Protein AF-A0A7Y2MN38-F1 (afdb_monomer)

Solvent-accessible surface area (backbone atoms only — not comparable to full-atom values): 6593 Å² total; per-residue (Å²): 109,72,62,69,60,52,54,48,42,49,55,52,37,47,49,42,44,75,73,49,44,51,90,84,59,86,65,77,39,58,72,47,51,48,55,52,46,54,49,51,53,54,49,34,63,73,69,67,54,52,52,65,58,41,50,40,51,51,49,35,59,49,26,58,65,54,18,50,48,51,52,80,75,49,75,78,59,90,44,71,66,60,46,53,50,53,30,40,54,44,9,48,50,53,44,52,51,53,38,57,76,67,66,51,59,65,76,59,49,51,54,25,54,53,60,68,73,111

Nearest PDB structures (foldseek):
  5cwb-assembly1_A  TM=3.342E-01  e=2.841E+00  synthetic construct
  3os8-assembly1_C  TM=3.400E-01  e=6.451E+00  Homo sapiens
  2qa6-assembly1_A  TM=3.325E-01  e=7.147E+00  Homo sapiens

Mean predicted aligned error: 3.14 Å

Secondary structure (DSSP, 8-state):
--HHHHHHHHHHHHHHHHHTS-TT-SS-SHHHHHHHHHHHHHHHHHTT--HHHHHHHHHHHHHTTGGGGGGGGGGG--SHHHHHHHHHHHHHHHHHHHHHHTT--HHHHHHHHHHHT-

Structure (mmCIF, N/CA/C/O backbone):
data_AF-A0A7Y2MN38-F1
#
_entry.id   AF-A0A7Y2MN38-F1
#
loop_
_atom_site.group_PDB
_atom_site.id
_atom_site.type_symbol
_atom_site.label_atom_id
_atom_site.label_alt_id
_atom_site.label_comp_id
_atom_site.label_asym_id
_atom_site.label_entity_id
_atom_site.label_seq_id
_atom_site.pdbx_PDB_ins_code
_atom_site.Cartn_x
_atom_site.Cartn_y
_atom_site.Cartn_z
_atom_site.occupancy
_atom_site.B_iso_or_equiv
_atom_site.auth_seq_id
_atom_site.auth_comp_id
_atom_site.auth_asym_id
_atom_site.auth_atom_id
_atom_site.pdbx_PDB_model_num
ATOM 1 N N . MET A 1 1 ? -14.277 -0.187 13.394 1.00 57.25 1 MET A N 1
ATOM 2 C CA . MET A 1 1 ? -13.666 -0.308 12.053 1.00 57.25 1 MET A CA 1
ATOM 3 C C . MET A 1 1 ? -14.675 0.092 10.972 1.00 57.25 1 MET A C 1
ATOM 5 O O . MET A 1 1 ? -15.764 -0.479 10.951 1.00 57.25 1 MET A O 1
ATOM 9 N N . ASP A 1 2 ? -14.377 1.069 10.108 1.00 64.81 2 ASP A N 1
ATOM 10 C CA . ASP A 1 2 ? -15.195 1.363 8.917 1.00 64.81 2 ASP A CA 1
ATOM 11 C C . ASP A 1 2 ? -14.731 0.479 7.752 1.00 64.81 2 ASP A C 1
ATOM 13 O O . ASP A 1 2 ? -13.866 0.853 6.961 1.00 64.81 2 ASP A O 1
ATOM 17 N N . SER A 1 3 ? -15.302 -0.725 7.638 1.00 74.44 3 SER A N 1
ATOM 18 C CA . SER A 1 3 ? -14.900 -1.686 6.597 1.00 74.44 3 SER A CA 1
ATOM 19 C C . SER A 1 3 ? -14.990 -1.104 5.181 1.00 74.44 3 SER A C 1
ATOM 21 O O . SER A 1 3 ? -14.229 -1.500 4.303 1.00 74.44 3 SER A O 1
ATOM 23 N N . LYS A 1 4 ? -15.841 -0.090 4.962 1.00 90.62 4 LYS A N 1
ATOM 24 C CA . LYS A 1 4 ? -16.079 0.487 3.638 1.00 90.62 4 LYS A CA 1
ATOM 25 C C . LYS A 1 4 ? -14.867 1.208 3.068 1.00 90.62 4 LYS A C 1
ATOM 27 O O . LYS A 1 4 ? -14.722 1.227 1.848 1.00 90.62 4 LYS A O 1
ATOM 32 N N . ILE A 1 5 ? -14.031 1.849 3.891 1.00 96.25 5 ILE A N 1
ATOM 33 C CA . ILE A 1 5 ? -12.843 2.537 3.360 1.00 96.25 5 ILE A CA 1
ATOM 34 C C . ILE A 1 5 ? -11.735 1.540 3.016 1.00 96.25 5 ILE A C 1
ATOM 36 O O . ILE A 1 5 ? -11.081 1.705 1.990 1.00 96.25 5 ILE A O 1
ATOM 40 N N . ILE A 1 6 ? -11.584 0.477 3.812 1.00 97.00 6 ILE A N 1
ATOM 41 C CA . ILE A 1 6 ? -10.609 -0.592 3.564 1.00 97.00 6 ILE A CA 1
ATOM 42 C C . ILE A 1 6 ? -10.991 -1.362 2.297 1.00 97.00 6 ILE A C 1
ATOM 44 O O . ILE A 1 6 ? -10.149 -1.534 1.424 1.00 97.00 6 ILE A O 1
ATOM 48 N N . GLU A 1 7 ? -12.266 -1.726 2.135 1.00 97.31 7 GLU A N 1
ATOM 49 C CA . GLU A 1 7 ? -12.779 -2.367 0.912 1.00 97.31 7 GLU A CA 1
ATOM 50 C C . GLU A 1 7 ? -12.539 -1.492 -0.333 1.00 97.31 7 GLU A C 1
ATOM 52 O O . GLU A 1 7 ? -12.166 -1.977 -1.400 1.00 97.31 7 GLU A O 1
ATOM 57 N N . LYS A 1 8 ? -12.710 -0.169 -0.215 1.00 98.12 8 LYS A N 1
ATOM 58 C CA . LYS A 1 8 ? -12.395 0.759 -1.311 1.00 98.12 8 LYS A CA 1
ATOM 59 C C . LYS A 1 8 ? -10.897 0.838 -1.601 1.00 98.12 8 LYS A C 1
ATOM 61 O O . LYS A 1 8 ? -10.530 0.934 -2.769 1.00 98.12 8 LYS A O 1
ATOM 66 N N . ALA A 1 9 ? -10.056 0.828 -0.568 1.00 98.31 9 ALA A N 1
ATOM 67 C CA . ALA A 1 9 ? -8.603 0.845 -0.713 1.00 98.31 9 ALA A CA 1
ATOM 68 C C . ALA A 1 9 ? -8.118 -0.435 -1.402 1.00 98.31 9 ALA A C 1
ATOM 70 O O . ALA A 1 9 ? -7.328 -0.359 -2.338 1.00 98.31 9 ALA A O 1
ATOM 71 N N . GLU A 1 10 ? -8.667 -1.586 -1.014 1.00 98.44 10 GLU A N 1
ATOM 72 C CA . GLU A 1 10 ? -8.442 -2.876 -1.666 1.00 98.44 10 GLU A CA 1
ATOM 73 C C . GLU A 1 10 ? -8.808 -2.824 -3.153 1.00 98.44 10 GLU A C 1
ATOM 75 O O . GLU A 1 10 ? -7.975 -3.139 -4.004 1.00 98.44 10 GLU A O 1
ATOM 80 N N . LEU A 1 11 ? -10.024 -2.385 -3.496 1.00 98.31 11 LEU A N 1
ATOM 81 C CA . LEU A 1 11 ? -10.464 -2.296 -4.894 1.00 98.31 11 LEU A CA 1
ATOM 82 C C . LEU A 1 11 ? -9.592 -1.339 -5.718 1.00 98.31 11 LEU A C 1
ATOM 84 O O . LEU A 1 11 ? -9.259 -1.634 -6.866 1.00 98.31 11 LEU A O 1
ATOM 88 N N . TYR A 1 12 ? -9.205 -0.204 -5.134 1.00 98.50 12 TYR A N 1
ATOM 89 C CA . TYR A 1 12 ? -8.318 0.765 -5.771 1.00 98.50 12 TYR A CA 1
ATOM 90 C C . TYR 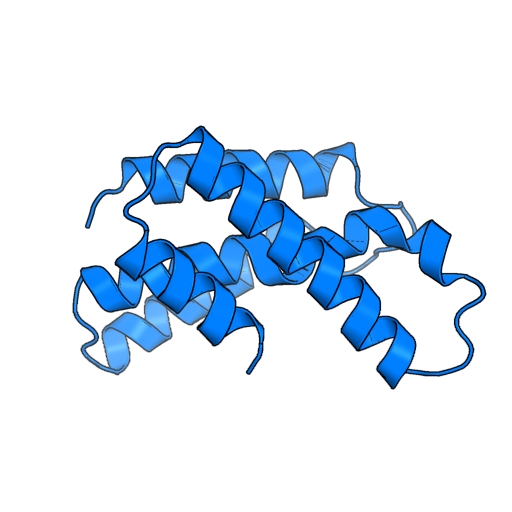A 1 12 ? -6.930 0.162 -6.034 1.00 98.50 12 TYR A C 1
ATOM 92 O O . TYR A 1 12 ? -6.456 0.147 -7.172 1.00 98.50 12 TYR A O 1
ATOM 100 N N . ALA A 1 13 ? -6.306 -0.395 -4.994 1.00 98.50 13 ALA A N 1
ATOM 101 C CA . ALA A 1 13 ? -4.968 -0.965 -5.051 1.00 98.50 13 ALA A CA 1
ATOM 102 C C . ALA A 1 13 ? -4.896 -2.158 -6.011 1.00 98.50 13 ALA A C 1
ATOM 104 O O . ALA A 1 13 ? -4.056 -2.188 -6.908 1.00 98.50 13 ALA A O 1
ATOM 105 N N . THR A 1 14 ? -5.807 -3.123 -5.875 1.00 98.31 14 THR A N 1
ATOM 106 C CA . THR A 1 14 ? -5.846 -4.308 -6.746 1.00 98.31 14 THR A CA 1
ATOM 107 C C . THR A 1 14 ? -6.154 -3.947 -8.198 1.00 98.31 14 THR A C 1
ATOM 109 O O . THR A 1 14 ? -5.599 -4.571 -9.105 1.00 98.31 14 THR A O 1
ATOM 112 N N . GLY A 1 15 ? -6.961 -2.907 -8.437 1.00 98.31 15 GLY A N 1
ATOM 113 C CA . GLY A 1 15 ? -7.197 -2.348 -9.765 1.00 98.31 15 GLY A CA 1
ATOM 114 C C . GLY A 1 15 ? -5.918 -1.819 -10.414 1.00 98.31 15 GLY A C 1
ATOM 115 O O . GLY A 1 15 ? -5.634 -2.165 -11.560 1.00 98.31 15 GLY A O 1
ATOM 116 N N . ILE A 1 16 ? -5.112 -1.052 -9.679 1.00 98.25 16 ILE A N 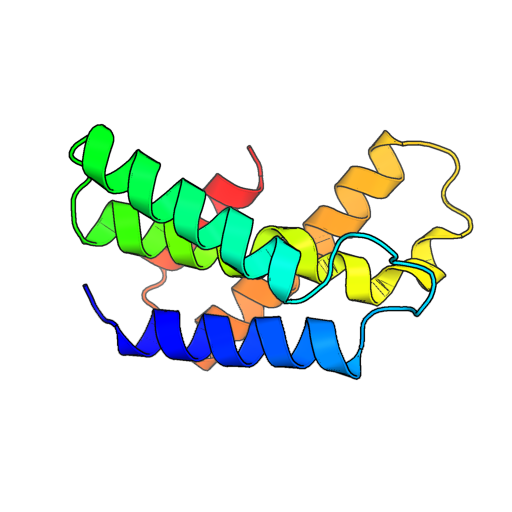1
ATOM 117 C CA . ILE A 1 16 ? -3.813 -0.559 -10.161 1.00 98.25 16 ILE A CA 1
ATOM 118 C C . ILE A 1 16 ? -2.846 -1.713 -10.413 1.00 98.25 16 ILE A C 1
ATOM 120 O O . ILE A 1 16 ? -2.258 -1.798 -11.488 1.00 98.25 16 ILE A O 1
ATOM 124 N N . ILE A 1 17 ? -2.702 -2.623 -9.449 1.00 97.44 17 ILE A N 1
ATOM 125 C CA . ILE A 1 17 ? -1.754 -3.738 -9.552 1.00 97.44 17 ILE A CA 1
ATOM 126 C C . ILE A 1 17 ? -2.101 -4.637 -10.746 1.00 97.44 17 ILE A C 1
ATOM 128 O O . ILE A 1 17 ? -1.210 -5.103 -11.447 1.00 97.44 17 ILE A O 1
ATOM 132 N N . SER A 1 18 ? -3.389 -4.864 -11.013 1.00 96.62 18 SER A N 1
ATOM 133 C CA . SER A 1 18 ? -3.821 -5.753 -12.099 1.00 96.62 18 SER A CA 1
ATOM 134 C C . SER A 1 18 ? -3.716 -5.128 -13.488 1.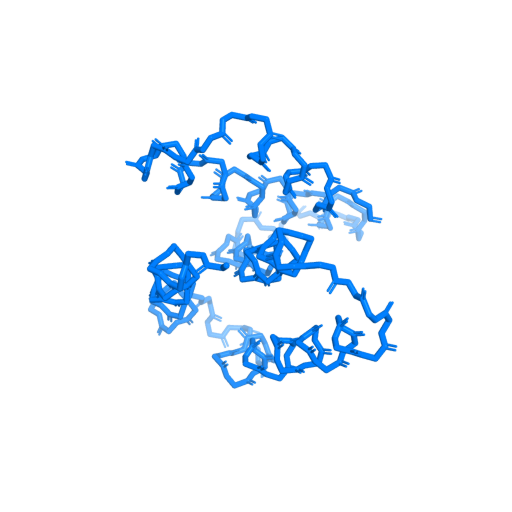00 96.62 18 SER A C 1
ATOM 136 O O . SER A 1 18 ? -3.580 -5.860 -14.463 1.00 96.62 18 SER A O 1
ATOM 138 N N . ASN A 1 19 ? -3.849 -3.801 -13.595 1.00 96.94 19 ASN A N 1
ATOM 139 C CA . ASN A 1 19 ? -4.047 -3.140 -14.889 1.00 96.94 19 ASN A CA 1
ATOM 140 C C . ASN A 1 19 ? -2.939 -2.154 -15.268 1.00 96.94 19 ASN A C 1
ATOM 142 O O . ASN A 1 19 ? -2.834 -1.790 -16.437 1.00 96.94 19 ASN A O 1
ATOM 146 N N . GLU A 1 20 ? -2.154 -1.680 -14.302 1.00 96.75 20 GLU A N 1
ATOM 147 C CA . GLU A 1 20 ? -1.238 -0.553 -14.502 1.00 96.75 20 GLU A CA 1
ATOM 148 C C . GLU A 1 20 ? 0.203 -0.847 -14.074 1.00 96.75 20 GLU A C 1
ATOM 150 O O . GLU A 1 20 ? 1.099 -0.057 -14.368 1.00 96.75 20 GLU A O 1
ATOM 155 N N . PHE A 1 21 ? 0.460 -1.966 -13.396 1.00 96.12 21 PHE A N 1
ATOM 156 C CA . PHE A 1 21 ? 1.825 -2.391 -13.103 1.00 96.12 21 PHE A CA 1
ATOM 157 C C . PHE A 1 21 ? 2.530 -2.873 -14.372 1.00 96.12 21 PHE A C 1
ATOM 159 O O . PHE A 1 21 ? 1.961 -3.574 -15.204 1.00 96.12 21 PHE A O 1
ATOM 166 N N . SER A 1 22 ? 3.804 -2.501 -14.502 1.00 93.94 22 SER A N 1
ATOM 167 C CA . SER A 1 22 ? 4.663 -2.967 -15.591 1.00 93.94 22 SER A CA 1
ATOM 168 C C . SER A 1 22 ? 4.850 -4.485 -15.523 1.00 93.94 22 SER A C 1
ATOM 170 O O . SER A 1 22 ? 5.152 -5.015 -14.454 1.00 93.94 22 SER A O 1
ATOM 172 N N . ASP A 1 23 ? 4.825 -5.170 -16.671 1.00 90.88 23 ASP A N 1
ATOM 173 C CA . ASP A 1 23 ? 5.105 -6.616 -16.794 1.00 90.88 23 ASP A CA 1
ATOM 174 C C . ASP A 1 23 ? 6.504 -7.020 -16.282 1.00 90.88 23 ASP A C 1
ATOM 176 O O . ASP A 1 23 ? 6.817 -8.199 -16.110 1.00 90.88 23 ASP A O 1
ATOM 180 N N . ARG A 1 24 ? 7.385 -6.041 -16.038 1.00 90.81 24 ARG A N 1
ATOM 181 C CA . ARG A 1 24 ? 8.703 -6.249 -15.421 1.00 90.81 24 ARG A CA 1
ATOM 182 C C . ARG A 1 24 ? 8.620 -6.521 -13.915 1.00 90.81 24 ARG A C 1
ATOM 184 O O . ARG A 1 24 ? 9.594 -7.005 -13.334 1.00 90.81 24 ARG A O 1
ATOM 191 N N . LEU A 1 25 ? 7.493 -6.214 -13.271 1.00 91.50 25 LEU A N 1
ATOM 192 C CA . LEU A 1 25 ? 7.242 -6.500 -11.861 1.00 91.50 25 LEU A CA 1
ATOM 193 C C . LEU A 1 25 ? 6.798 -7.955 -11.696 1.00 91.50 25 LEU A C 1
ATOM 195 O O . LEU A 1 25 ? 5.619 -8.274 -11.728 1.00 91.50 25 LEU A O 1
ATOM 199 N N . VAL A 1 26 ? 7.761 -8.845 -11.465 1.00 89.06 26 VAL A N 1
ATOM 200 C CA . VAL A 1 26 ? 7.492 -10.292 -11.338 1.00 89.06 26 VAL A CA 1
ATOM 201 C C . VAL A 1 26 ? 7.036 -10.737 -9.941 1.00 89.06 26 VAL A C 1
ATOM 203 O O . VAL A 1 26 ? 6.673 -11.895 -9.766 1.00 89.06 26 VAL A O 1
ATOM 206 N N . TYR A 1 27 ? 7.094 -9.849 -8.940 1.00 89.12 27 TYR A N 1
ATOM 207 C CA . TYR A 1 27 ? 6.813 -10.191 -7.535 1.00 89.12 27 TYR A CA 1
ATOM 208 C C . TYR A 1 27 ? 5.666 -9.407 -6.901 1.00 89.12 27 TYR A C 1
ATOM 210 O O . TYR A 1 27 ? 4.945 -9.967 -6.084 1.00 89.12 27 TYR A O 1
ATOM 218 N N . HIS A 1 28 ? 5.515 -8.123 -7.228 1.00 93.06 28 HIS A N 1
ATOM 219 C CA . HIS A 1 28 ? 4.544 -7.237 -6.582 1.00 93.06 28 HIS A CA 1
ATOM 220 C C . HIS A 1 28 ? 3.179 -7.343 -7.271 1.00 93.06 28 HIS A C 1
ATOM 222 O O . HIS A 1 28 ? 2.668 -6.364 -7.799 1.00 93.06 28 HIS A O 1
ATOM 228 N N . ASP A 1 29 ? 2.627 -8.553 -7.320 1.00 95.00 29 ASP A N 1
ATOM 229 C CA . ASP A 1 29 ? 1.300 -8.818 -7.869 1.00 95.00 29 ASP A CA 1
ATOM 230 C C . ASP A 1 29 ? 0.204 -8.722 -6.791 1.00 95.00 29 ASP A C 1
ATOM 232 O O . ASP A 1 29 ? 0.464 -8.492 -5.604 1.00 95.00 29 ASP A O 1
ATOM 236 N N . VAL A 1 30 ? -1.051 -8.916 -7.205 1.00 96.69 30 VAL A N 1
ATOM 237 C CA . VAL A 1 30 ? -2.208 -8.897 -6.297 1.00 96.69 30 VAL A CA 1
ATOM 238 C C . VAL A 1 30 ? -2.059 -9.937 -5.182 1.00 96.69 30 VAL A C 1
ATOM 240 O O . VAL A 1 30 ? -2.407 -9.671 -4.034 1.00 96.69 30 VAL A O 1
ATOM 243 N N . SER A 1 31 ? -1.491 -11.107 -5.485 1.00 96.81 31 SER A N 1
ATOM 244 C CA . SER A 1 31 ? -1.303 -12.171 -4.495 1.00 96.81 31 SER A CA 1
ATOM 245 C C . SER A 1 31 ? -0.275 -11.781 -3.433 1.00 96.81 31 SER A C 1
ATOM 247 O O . SER A 1 31 ? -0.453 -12.094 -2.258 1.00 96.81 31 SER A O 1
ATOM 249 N N . TYR A 1 32 ? 0.811 -11.110 -3.821 1.00 96.56 32 TYR A N 1
ATOM 250 C CA . TYR A 1 32 ? 1.783 -10.547 -2.890 1.00 96.56 32 TYR A CA 1
ATOM 251 C C . TYR A 1 32 ? 1.147 -9.486 -2.001 1.00 96.56 32 TYR A C 1
ATOM 253 O O . TYR A 1 32 ? 1.337 -9.529 -0.787 1.00 96.56 32 TYR A O 1
ATOM 261 N N . GLN A 1 33 ? 0.350 -8.593 -2.586 1.00 97.62 33 GLN A N 1
ATOM 262 C CA . GLN A 1 33 ? -0.344 -7.558 -1.833 1.00 97.62 33 GLN A CA 1
ATOM 263 C C . GLN A 1 33 ? -1.270 -8.156 -0.763 1.00 97.62 33 GLN A C 1
ATOM 265 O O . GLN A 1 33 ? -1.177 -7.761 0.396 1.00 97.62 33 GLN A O 1
ATOM 270 N N . TYR A 1 34 ? -2.085 -9.163 -1.095 1.00 98.19 34 TYR A N 1
ATOM 271 C CA . TYR A 1 34 ? -2.916 -9.844 -0.093 1.00 98.19 34 TYR A CA 1
ATOM 272 C C . TYR A 1 34 ? -2.087 -10.499 1.017 1.00 98.19 34 TYR A C 1
ATOM 274 O O . TYR A 1 34 ? -2.420 -10.336 2.184 1.00 98.19 34 TYR A O 1
ATOM 282 N N . ARG A 1 35 ? -0.956 -11.150 0.698 1.00 97.94 35 ARG A N 1
ATOM 283 C CA . ARG A 1 35 ? -0.069 -11.717 1.736 1.00 97.94 35 ARG A CA 1
ATOM 284 C C . ARG A 1 35 ? 0.449 -10.659 2.710 1.00 97.94 35 ARG A C 1
ATOM 286 O O . ARG A 1 35 ? 0.597 -10.955 3.893 1.00 97.94 35 ARG A O 1
ATOM 293 N N . VAL A 1 36 ? 0.758 -9.456 2.222 1.00 97.31 36 VAL A N 1
ATOM 294 C CA . VAL A 1 36 ? 1.173 -8.337 3.080 1.00 97.31 36 VAL A CA 1
ATOM 295 C C . VAL A 1 36 ? 0.021 -7.917 3.988 1.00 97.31 36 VAL A C 1
ATOM 297 O O . VAL A 1 36 ? 0.216 -7.803 5.193 1.00 97.31 36 VAL A O 1
ATOM 300 N N . ILE A 1 37 ? -1.177 -7.737 3.435 1.00 98.19 37 ILE A N 1
ATOM 301 C CA . ILE A 1 37 ? -2.363 -7.321 4.194 1.00 98.19 37 ILE A CA 1
ATOM 302 C C . ILE A 1 37 ? -2.745 -8.360 5.255 1.00 98.19 37 ILE A C 1
ATOM 304 O O . ILE A 1 37 ? -2.951 -7.988 6.406 1.00 98.19 37 ILE A O 1
ATOM 308 N N . ASP A 1 38 ? -2.733 -9.651 4.919 1.00 98.06 38 ASP A N 1
ATOM 309 C CA . ASP A 1 38 ? -2.995 -10.746 5.862 1.00 98.06 38 ASP A CA 1
ATOM 310 C C . ASP A 1 38 ? -1.970 -10.773 7.008 1.00 98.06 38 ASP A C 1
ATOM 312 O O . ASP A 1 38 ? -2.309 -11.035 8.168 1.00 98.06 38 ASP A O 1
ATOM 316 N N . ALA A 1 39 ? -0.701 -10.486 6.699 1.00 98.00 39 ALA A N 1
ATOM 317 C CA . ALA A 1 39 ? 0.351 -10.398 7.703 1.00 98.00 39 ALA A CA 1
ATOM 318 C C . ALA A 1 39 ? 0.146 -9.191 8.630 1.00 98.00 39 ALA A C 1
ATOM 320 O O . ALA A 1 39 ? 0.249 -9.344 9.846 1.00 98.00 39 ALA A O 1
ATOM 321 N N . LEU A 1 40 ? -0.184 -8.017 8.080 1.00 97.31 40 LEU A N 1
ATOM 322 C CA . LEU A 1 40 ? -0.495 -6.819 8.865 1.00 97.31 40 LEU A CA 1
ATOM 323 C C . LEU A 1 40 ? -1.715 -7.036 9.767 1.00 97.31 40 LEU A C 1
ATOM 325 O O . LEU A 1 40 ? -1.673 -6.674 10.941 1.00 97.31 40 LEU A O 1
ATOM 329 N N . ASP A 1 41 ? -2.763 -7.682 9.254 1.00 96.31 41 ASP A N 1
ATOM 330 C CA . ASP A 1 41 ? -3.961 -8.037 10.019 1.00 96.31 41 ASP A CA 1
ATOM 331 C C . ASP A 1 41 ? -3.621 -8.953 11.203 1.00 96.31 41 ASP A C 1
ATOM 333 O O . ASP A 1 41 ? -4.005 -8.691 12.345 1.00 96.31 41 ASP A O 1
ATOM 337 N N . SER A 1 42 ? -2.816 -9.988 10.943 1.00 97.12 42 SER A N 1
ATOM 338 C CA . SER A 1 42 ? -2.366 -10.947 11.956 1.00 97.12 42 SER A CA 1
ATOM 339 C C . SER A 1 42 ? -1.483 -10.301 13.029 1.00 97.12 42 SER A C 1
ATOM 341 O O . SER A 1 42 ? -1.618 -10.616 14.216 1.00 97.12 42 SER A O 1
ATOM 343 N N . ILE A 1 43 ? -0.584 -9.395 12.630 1.00 95.75 43 ILE A N 1
ATOM 344 C CA . ILE A 1 43 ? 0.280 -8.647 13.553 1.00 95.75 43 ILE A CA 1
ATOM 345 C C . ILE A 1 43 ? -0.566 -7.708 14.416 1.00 95.75 43 ILE A C 1
ATOM 347 O O . ILE A 1 43 ? -0.444 -7.741 15.636 1.00 95.75 43 ILE A O 1
ATOM 351 N N . SER A 1 44 ? -1.474 -6.944 13.806 1.00 95.12 44 SER A N 1
ATOM 352 C CA . SER A 1 44 ? -2.374 -6.021 14.508 1.00 95.12 44 SER A CA 1
ATOM 353 C C . SER A 1 44 ? -3.196 -6.732 15.591 1.00 95.12 44 SER A C 1
ATOM 355 O O . SER A 1 44 ? -3.255 -6.281 16.737 1.00 95.12 44 SER A O 1
ATOM 357 N N . LEU A 1 45 ? -3.747 -7.908 15.260 1.00 93.06 45 LEU A N 1
ATOM 358 C CA . LEU A 1 45 ? -4.466 -8.764 16.209 1.00 93.06 45 LEU A CA 1
ATOM 359 C C . LEU A 1 45 ? -3.571 -9.270 17.349 1.00 93.06 45 LEU A C 1
ATOM 361 O O . LEU A 1 45 ? -4.018 -9.338 18.492 1.00 93.06 45 LEU A O 1
ATOM 365 N N . SER A 1 46 ? -2.321 -9.627 17.051 1.00 95.75 46 SER A N 1
ATOM 366 C CA . SER A 1 46 ? -1.375 -10.157 18.046 1.00 95.75 46 SER A CA 1
ATOM 367 C C . SER A 1 46 ? -0.881 -9.079 19.016 1.00 95.75 46 SER A C 1
ATOM 369 O O . SER A 1 46 ? -0.694 -9.355 20.200 1.00 95.75 46 SER A O 1
ATOM 371 N N . GLU A 1 47 ? -0.727 -7.847 18.531 1.00 95.06 47 GLU A N 1
ATOM 372 C CA . GLU A 1 47 ? -0.298 -6.686 19.318 1.00 95.06 47 GLU A CA 1
ATOM 373 C C . GLU A 1 47 ? -1.454 -6.016 20.086 1.00 95.06 47 GLU A C 1
ATOM 375 O O . GLU A 1 47 ? -1.227 -5.081 20.849 1.00 95.06 47 GLU A O 1
ATOM 380 N N . ASN A 1 48 ? -2.689 -6.522 19.957 1.00 93.50 48 ASN A N 1
ATOM 381 C CA . ASN A 1 48 ? -3.902 -5.946 20.557 1.00 93.50 48 ASN A CA 1
ATOM 382 C C . ASN A 1 48 ? -4.122 -4.474 20.171 1.00 93.50 48 ASN A C 1
ATOM 384 O O . ASN A 1 48 ? -4.586 -3.683 20.997 1.00 93.50 48 ASN A O 1
ATOM 388 N N . GLN A 1 49 ? -3.785 -4.116 18.930 1.00 91.75 49 GLN A N 1
ATOM 389 C CA . GLN A 1 49 ? -4.104 -2.796 18.394 1.00 91.75 49 GLN A CA 1
ATOM 390 C C . GLN A 1 49 ? -5.612 -2.570 18.390 1.00 91.75 49 GLN A C 1
ATOM 392 O O . GLN A 1 49 ? -6.399 -3.503 18.189 1.00 91.75 49 GLN A O 1
ATOM 397 N N . ASP A 1 50 ? -6.013 -1.320 18.601 1.00 93.69 50 ASP A N 1
ATOM 398 C CA . ASP A 1 50 ? -7.423 -0.974 18.507 1.00 93.69 50 ASP A CA 1
ATOM 399 C C . ASP A 1 50 ? -7.914 -0.920 17.047 1.00 93.69 50 ASP A C 1
ATOM 401 O O . ASP A 1 50 ? -7.149 -0.948 16.079 1.00 93.69 50 ASP A O 1
ATOM 405 N N . ASP A 1 51 ? -9.235 -0.858 16.884 1.00 93.06 51 ASP A N 1
ATOM 406 C CA . ASP A 1 51 ? -9.896 -0.808 15.578 1.00 93.06 51 ASP A CA 1
ATOM 407 C C . ASP A 1 51 ? -9.436 0.367 14.695 1.00 93.06 51 ASP A C 1
ATOM 409 O O . ASP A 1 51 ? -9.508 0.267 13.469 1.00 93.06 51 ASP A O 1
ATOM 413 N N . GLU A 1 52 ? -9.045 1.501 15.286 1.00 93.56 52 GLU A N 1
ATOM 414 C CA . GLU A 1 52 ? -8.588 2.679 14.544 1.00 93.56 52 GLU A CA 1
ATOM 415 C C . GLU A 1 52 ? -7.143 2.501 14.077 1.00 93.56 52 GLU A C 1
ATOM 417 O O . GLU A 1 52 ? -6.840 2.788 12.919 1.00 93.56 52 GLU A O 1
ATOM 422 N N . GLU A 1 53 ? -6.262 2.017 14.949 1.00 94.75 53 GLU A N 1
ATOM 423 C CA . GLU A 1 53 ? -4.867 1.714 14.625 1.00 94.75 53 GLU A CA 1
ATOM 424 C C . GLU A 1 53 ? -4.777 0.650 13.532 1.00 94.75 53 GLU A C 1
ATOM 426 O O . GLU A 1 53 ? -4.052 0.820 12.549 1.00 94.75 53 GLU A O 1
ATOM 431 N N . LYS A 1 54 ? -5.593 -0.401 13.651 1.00 95.88 54 LYS A N 1
ATOM 432 C CA . LYS A 1 54 ? -5.723 -1.446 12.639 1.00 95.88 54 LYS A CA 1
ATOM 433 C C . LYS A 1 54 ? -6.193 -0.891 11.294 1.00 95.88 54 LYS A C 1
ATOM 435 O O . LYS A 1 54 ? -5.623 -1.216 10.257 1.00 95.88 54 LYS A O 1
ATOM 440 N N . GLU A 1 55 ? -7.219 -0.040 11.295 1.00 96.56 55 GLU A N 1
ATOM 441 C CA . GLU A 1 55 ? -7.727 0.616 10.083 1.00 96.56 55 GLU A CA 1
ATOM 442 C C . GLU A 1 55 ? -6.636 1.452 9.394 1.00 96.56 55 GLU A C 1
ATOM 444 O O . GLU A 1 55 ? -6.443 1.332 8.185 1.00 96.56 55 GLU A O 1
ATOM 449 N N . ILE A 1 56 ? -5.875 2.238 10.161 1.00 96.56 56 ILE A N 1
ATOM 450 C CA . ILE A 1 56 ? -4.742 3.033 9.663 1.00 96.56 56 ILE A CA 1
ATOM 451 C C . ILE A 1 56 ? -3.663 2.133 9.050 1.00 96.56 56 ILE A C 1
ATOM 453 O O . ILE A 1 56 ? -3.222 2.390 7.927 1.00 96.56 56 ILE A O 1
ATOM 457 N N . LEU A 1 57 ? -3.275 1.065 9.753 1.00 97.12 57 LEU A N 1
ATOM 458 C CA . LEU A 1 57 ? -2.242 0.130 9.312 1.00 97.12 57 LEU A CA 1
ATOM 459 C C . LEU A 1 57 ? -2.620 -0.565 8.000 1.00 97.12 57 LEU A C 1
ATOM 461 O O . LEU A 1 57 ? -1.811 -0.633 7.074 1.00 97.12 57 LEU A O 1
ATOM 465 N N . LEU A 1 58 ? -3.853 -1.066 7.902 1.00 97.94 58 LEU A N 1
ATOM 466 C CA . LEU A 1 58 ? -4.321 -1.776 6.712 1.00 97.94 58 LEU A CA 1
ATOM 467 C C . LEU A 1 58 ? -4.431 -0.843 5.506 1.00 97.94 58 LEU A C 1
ATOM 469 O O . LEU A 1 58 ? -4.049 -1.232 4.403 1.00 97.94 58 LEU A O 1
ATOM 473 N N . ILE A 1 59 ? -4.893 0.398 5.700 1.00 98.19 59 ILE A N 1
ATOM 474 C CA . ILE A 1 59 ? -4.896 1.386 4.618 1.00 98.19 59 ILE A CA 1
ATOM 475 C C . ILE A 1 59 ? -3.458 1.675 4.171 1.00 98.19 59 ILE A C 1
ATOM 477 O O . ILE A 1 59 ? -3.184 1.563 2.982 1.00 98.19 59 ILE A O 1
ATOM 481 N N . ALA A 1 60 ? -2.520 1.967 5.079 1.00 98.12 60 ALA A N 1
ATOM 482 C CA . ALA A 1 60 ? -1.117 2.191 4.707 1.00 98.12 60 ALA A CA 1
ATOM 483 C 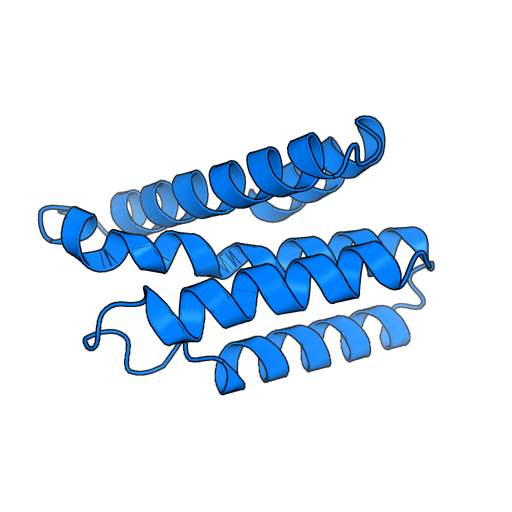C . ALA A 1 60 ? -0.536 1.003 3.912 1.00 98.12 60 ALA A C 1
ATOM 485 O O . ALA A 1 60 ? 0.096 1.186 2.867 1.00 98.12 60 ALA A O 1
ATOM 486 N N . GLY A 1 61 ? -0.837 -0.223 4.353 1.00 97.94 61 GLY A N 1
ATOM 487 C CA . GLY A 1 61 ? -0.440 -1.456 3.680 1.00 97.94 61 GLY A CA 1
ATOM 488 C C . GLY A 1 61 ? -0.934 -1.559 2.235 1.00 97.94 61 GLY 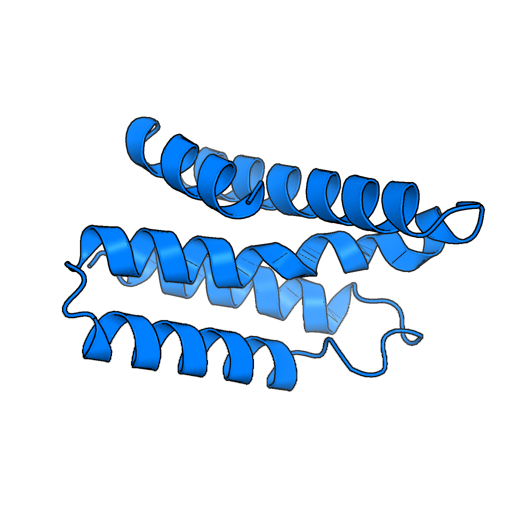A C 1
ATOM 489 O O . GLY A 1 61 ? -0.175 -1.990 1.367 1.00 97.94 61 GLY A O 1
ATOM 490 N N . TRP A 1 62 ? -2.168 -1.130 1.947 1.00 98.56 62 TRP A N 1
ATOM 491 C CA . TRP A 1 62 ? -2.733 -1.154 0.590 1.00 98.56 62 TRP A CA 1
ATOM 492 C C . TRP A 1 62 ? -2.029 -0.204 -0.379 1.00 98.56 62 TRP A C 1
ATOM 494 O O . TRP A 1 62 ? -1.978 -0.486 -1.576 1.00 98.56 62 TRP A O 1
ATOM 504 N N . PHE A 1 63 ? -1.462 0.896 0.119 1.00 98.50 63 PHE A N 1
ATOM 505 C CA . PHE A 1 63 ? -0.865 1.930 -0.726 1.00 98.50 63 PHE A CA 1
ATOM 506 C C . PHE A 1 63 ? 0.647 1.824 -0.871 1.00 98.50 63 PHE A C 1
ATOM 508 O O . PHE A 1 63 ? 1.172 2.267 -1.892 1.00 98.50 63 PHE A O 1
ATOM 515 N N . ILE A 1 64 ? 1.354 1.224 0.094 1.00 96.44 64 ILE A N 1
ATOM 516 C CA . ILE A 1 64 ? 2.817 1.316 0.180 1.00 96.44 64 ILE A CA 1
ATOM 517 C C . ILE A 1 64 ? 3.522 0.900 -1.118 1.00 96.44 64 ILE A C 1
ATOM 519 O O . ILE A 1 64 ? 4.519 1.515 -1.482 1.00 96.44 64 ILE A O 1
ATOM 523 N N . PHE A 1 65 ? 3.025 -0.104 -1.853 1.00 95.75 65 PHE A N 1
ATOM 524 C CA . PHE A 1 65 ? 3.618 -0.610 -3.104 1.00 95.75 65 PHE A CA 1
ATOM 525 C C . PHE A 1 65 ? 3.115 0.056 -4.388 1.00 95.75 65 PHE A C 1
ATOM 527 O O . PHE A 1 65 ? 3.709 -0.173 -5.441 1.00 95.75 65 PHE A O 1
ATOM 534 N N . LEU A 1 66 ? 2.088 0.908 -4.339 1.00 97.88 66 LEU A N 1
ATOM 535 C CA . LEU A 1 66 ? 1.408 1.378 -5.552 1.00 97.88 66 LEU A CA 1
ATOM 536 C C . LEU A 1 66 ? 2.250 2.306 -6.429 1.00 97.88 66 LEU A C 1
ATOM 538 O O . LEU A 1 66 ? 2.077 2.302 -7.645 1.00 97.88 66 LEU A O 1
ATOM 542 N N . GLY A 1 67 ? 3.232 3.011 -5.865 1.00 96.94 67 GLY A N 1
ATOM 543 C CA . GLY A 1 67 ? 4.173 3.820 -6.643 1.00 96.94 67 GLY A CA 1
ATOM 544 C C . GLY A 1 67 ? 5.026 3.010 -7.626 1.00 96.94 67 GLY A C 1
ATOM 545 O O . GLY A 1 67 ? 5.594 3.580 -8.555 1.00 96.94 67 GLY A O 1
ATOM 546 N N . LEU A 1 68 ? 5.072 1.676 -7.500 1.00 96.12 68 LEU A N 1
ATOM 547 C CA . LEU A 1 68 ? 5.678 0.794 -8.505 1.00 96.12 68 LEU A CA 1
ATOM 548 C C . LEU A 1 68 ? 4.956 0.832 -9.861 1.00 96.12 68 LEU A C 1
ATOM 550 O O . LEU A 1 68 ? 5.557 0.453 -10.865 1.00 96.12 68 LEU A O 1
ATOM 554 N N . LYS A 1 69 ? 3.728 1.364 -9.929 1.00 96.56 69 LYS A N 1
ATOM 555 C CA . LYS A 1 69 ? 3.059 1.739 -11.186 1.00 96.56 69 LYS A CA 1
ATOM 556 C C . LYS A 1 69 ? 3.959 2.594 -12.090 1.00 96.56 69 LYS A C 1
ATOM 558 O O . LYS A 1 69 ? 3.909 2.470 -13.307 1.00 96.56 69 LYS A O 1
ATOM 563 N N . HIS A 1 70 ? 4.828 3.410 -11.496 1.00 95.38 70 HIS A N 1
ATOM 564 C CA . HIS A 1 70 ? 5.744 4.308 -12.197 1.00 95.38 70 HIS A CA 1
ATOM 565 C C . HIS A 1 70 ? 7.119 3.678 -12.480 1.00 95.38 70 HIS A C 1
ATOM 567 O O . HIS A 1 70 ? 8.084 4.397 -12.725 1.00 95.38 70 HIS A O 1
ATOM 573 N N . LEU A 1 71 ? 7.243 2.339 -12.466 1.00 93.38 71 LEU A N 1
ATOM 574 C CA . LEU A 1 71 ? 8.533 1.648 -12.616 1.00 93.38 71 LEU A CA 1
ATOM 575 C C . LEU A 1 71 ? 9.348 2.130 -13.826 1.00 93.38 71 LEU A C 1
ATOM 577 O O . LEU A 1 71 ? 10.568 2.281 -13.732 1.00 93.38 71 LEU A O 1
ATOM 581 N N . ASP A 1 72 ? 8.690 2.382 -14.956 1.00 91.25 72 ASP A N 1
ATOM 582 C CA . ASP A 1 72 ? 9.371 2.797 -16.183 1.00 91.25 72 ASP A CA 1
ATOM 583 C C . ASP A 1 72 ? 9.953 4.224 -16.101 1.00 91.25 72 ASP A C 1
ATOM 585 O O . ASP A 1 72 ? 10.909 4.542 -16.814 1.00 91.25 72 ASP A O 1
ATOM 589 N N . GLU A 1 73 ? 9.468 5.064 -15.181 1.00 91.06 73 GLU A N 1
ATOM 590 C CA . GLU A 1 73 ? 10.037 6.391 -14.898 1.00 91.06 73 GLU A CA 1
ATOM 591 C C . GLU A 1 73 ? 11.374 6.287 -14.147 1.00 91.06 73 GLU A C 1
ATOM 593 O O . GLU A 1 73 ? 12.239 7.157 -14.264 1.00 91.06 73 GLU A O 1
ATOM 598 N N . PHE A 1 74 ? 11.602 5.173 -13.448 1.00 89.06 74 PHE A N 1
ATOM 599 C CA . PHE A 1 74 ? 12.796 4.950 -12.635 1.00 89.06 74 PHE A CA 1
ATOM 600 C C . PHE A 1 74 ? 13.982 4.366 -13.406 1.00 89.06 74 PHE A C 1
ATOM 602 O O . PHE A 1 74 ? 15.061 4.202 -12.843 1.00 89.06 74 PHE A O 1
ATOM 609 N N . ILE A 1 75 ? 13.838 4.085 -14.705 1.00 82.81 75 ILE A N 1
ATOM 610 C CA . ILE A 1 75 ? 14.885 3.444 -15.526 1.00 82.81 75 ILE A CA 1
ATOM 611 C C . ILE A 1 75 ? 16.201 4.248 -15.541 1.00 82.81 75 ILE A C 1
ATOM 613 O O . ILE A 1 75 ? 17.269 3.689 -15.790 1.00 82.81 75 ILE A O 1
ATOM 617 N N . ARG A 1 76 ? 16.142 5.560 -15.283 1.00 85.25 76 ARG A N 1
ATOM 618 C CA . ARG A 1 76 ? 17.310 6.460 -15.272 1.00 85.25 76 ARG A CA 1
ATOM 619 C C . ARG A 1 76 ? 17.844 6.778 -13.875 1.00 85.25 76 ARG A C 1
ATOM 621 O O . ARG A 1 76 ? 18.835 7.498 -13.768 1.00 85.25 76 ARG A O 1
ATOM 628 N N . ILE A 1 77 ? 17.201 6.267 -12.830 1.00 89.25 77 ILE A N 1
ATOM 629 C CA . ILE A 1 77 ? 17.631 6.486 -11.454 1.00 89.25 77 ILE A CA 1
ATOM 630 C C . ILE A 1 77 ? 18.955 5.761 -11.215 1.00 89.25 77 ILE A C 1
ATOM 632 O O . ILE A 1 77 ? 19.132 4.599 -11.578 1.00 89.25 77 ILE A O 1
ATOM 636 N N . SER A 1 78 ? 19.903 6.476 -10.610 1.00 87.50 78 SER A N 1
ATOM 637 C CA . SER A 1 78 ? 21.291 6.012 -10.486 1.00 87.50 78 SER A CA 1
ATOM 638 C C . SER A 1 78 ? 21.577 5.327 -9.151 1.00 87.50 78 SER A C 1
ATOM 640 O O . SER A 1 78 ? 22.612 4.677 -9.000 1.00 87.50 78 SER A O 1
ATOM 642 N N . THR A 1 79 ? 20.693 5.492 -8.162 1.00 93.56 79 THR A N 1
ATOM 643 C CA . THR A 1 79 ? 20.907 4.995 -6.800 1.00 93.56 79 THR A CA 1
ATOM 644 C C . THR A 1 79 ? 19.666 4.311 -6.243 1.00 93.56 79 THR A C 1
ATOM 646 O O . THR A 1 79 ? 18.536 4.676 -6.557 1.00 93.56 79 THR A O 1
ATOM 649 N N . ILE A 1 80 ? 19.879 3.333 -5.362 1.00 91.44 80 ILE A N 1
ATOM 650 C CA . ILE A 1 80 ? 18.783 2.637 -4.682 1.00 91.44 80 ILE A CA 1
ATOM 651 C C . ILE A 1 80 ? 17.948 3.586 -3.811 1.00 91.44 80 ILE A C 1
ATOM 653 O O . ILE A 1 80 ? 16.732 3.463 -3.781 1.00 91.44 80 ILE A O 1
ATOM 657 N N . ASN A 1 81 ? 18.578 4.561 -3.151 1.00 92.94 81 ASN A N 1
ATOM 658 C CA . ASN A 1 81 ? 17.874 5.499 -2.273 1.00 92.94 81 ASN A CA 1
ATOM 659 C C . ASN A 1 81 ? 16.930 6.406 -3.061 1.00 92.94 81 ASN A C 1
ATOM 661 O O . ASN A 1 81 ? 15.794 6.605 -2.657 1.00 92.94 81 ASN A O 1
ATOM 665 N N . GLU A 1 82 ? 17.385 6.921 -4.202 1.00 93.06 82 GLU A N 1
ATOM 666 C CA . GLU A 1 82 ? 16.540 7.720 -5.089 1.00 93.06 82 GLU A CA 1
ATOM 667 C C . GLU A 1 82 ? 15.362 6.886 -5.612 1.00 93.06 82 GLU A C 1
ATOM 669 O O . GLU A 1 82 ? 14.232 7.358 -5.589 1.00 93.06 82 GLU A O 1
ATOM 674 N N . PHE A 1 83 ? 15.587 5.615 -5.964 1.00 93.06 83 PHE A N 1
ATOM 675 C CA . PHE A 1 83 ? 14.513 4.711 -6.387 1.00 93.06 83 PHE A CA 1
ATOM 676 C C . PHE A 1 83 ? 13.478 4.495 -5.278 1.00 93.06 83 PHE A C 1
ATOM 678 O O . PHE A 1 83 ? 12.278 4.619 -5.522 1.00 93.06 83 PHE A O 1
ATOM 685 N N . LEU A 1 84 ? 13.939 4.178 -4.064 1.00 91.44 84 LEU A N 1
ATOM 686 C CA . LEU A 1 84 ? 13.065 3.925 -2.920 1.00 91.44 84 LEU A CA 1
ATOM 687 C C . LEU A 1 84 ? 12.248 5.169 -2.561 1.00 91.44 84 LEU A C 1
ATOM 689 O O . LEU A 1 84 ? 11.033 5.057 -2.412 1.00 91.44 84 LEU A O 1
ATOM 693 N N . ASN A 1 85 ? 12.893 6.336 -2.509 1.00 92.94 85 ASN A N 1
ATOM 694 C CA . ASN A 1 85 ? 12.235 7.601 -2.197 1.00 92.94 85 ASN A CA 1
ATOM 695 C C . ASN A 1 85 ? 11.213 7.979 -3.271 1.00 92.94 85 ASN A C 1
ATOM 697 O O . ASN A 1 85 ? 10.061 8.227 -2.942 1.00 92.94 85 ASN A O 1
ATOM 701 N N . SER A 1 86 ? 11.580 7.940 -4.558 1.00 93.38 86 SER A N 1
ATOM 702 C CA . SER A 1 86 ? 10.646 8.294 -5.633 1.00 93.38 86 SER A CA 1
ATOM 703 C C . SER A 1 86 ? 9.441 7.356 -5.685 1.00 93.38 86 SER A C 1
ATOM 705 O O . SER A 1 86 ?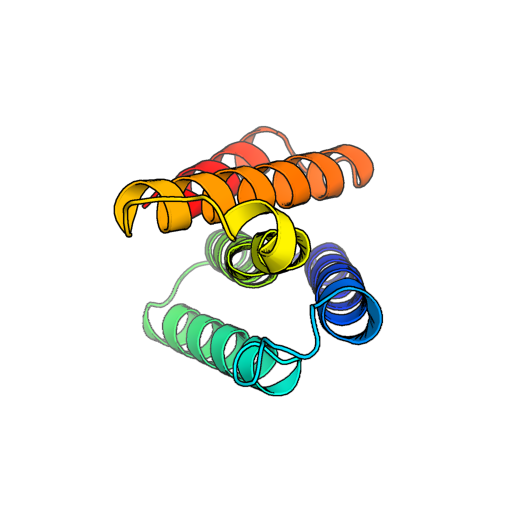 8.308 7.818 -5.805 1.00 93.38 86 SER A O 1
ATOM 707 N N . ARG A 1 87 ? 9.643 6.038 -5.543 1.00 94.75 87 ARG A N 1
ATOM 708 C CA . ARG A 1 87 ? 8.527 5.082 -5.453 1.00 94.75 87 ARG A CA 1
ATOM 709 C C . ARG A 1 87 ? 7.643 5.373 -4.240 1.00 94.75 87 ARG A C 1
ATOM 711 O O . ARG A 1 87 ? 6.423 5.215 -4.332 1.00 94.75 87 ARG A O 1
ATOM 718 N N . LEU A 1 88 ? 8.232 5.752 -3.108 1.00 95.38 88 LEU A N 1
ATOM 719 C CA . LEU A 1 88 ? 7.472 6.054 -1.904 1.00 95.38 88 LEU A CA 1
ATOM 720 C C . LEU A 1 88 ? 6.662 7.347 -2.059 1.00 95.38 88 LEU A C 1
ATOM 722 O O . LEU A 1 88 ? 5.469 7.327 -1.771 1.00 95.38 88 LEU A O 1
ATOM 726 N N . ASP A 1 89 ? 7.252 8.404 -2.620 1.00 96.06 89 ASP A N 1
ATOM 727 C CA . ASP A 1 89 ? 6.578 9.677 -2.902 1.00 96.06 89 ASP A CA 1
ATOM 728 C C . ASP A 1 89 ? 5.317 9.468 -3.754 1.00 96.06 89 ASP A C 1
ATOM 730 O O . ASP A 1 89 ? 4.242 9.967 -3.418 1.00 96.06 89 ASP A O 1
ATOM 734 N N . PHE A 1 90 ? 5.411 8.661 -4.820 1.00 97.19 90 PHE A N 1
ATOM 735 C CA . PHE A 1 90 ? 4.241 8.303 -5.627 1.00 97.19 90 PHE A CA 1
ATOM 736 C C . PHE A 1 90 ? 3.196 7.526 -4.821 1.00 97.19 90 PHE A C 1
ATOM 738 O O . PHE A 1 90 ? 2.006 7.816 -4.918 1.00 97.19 90 PHE A O 1
ATOM 745 N N . SER A 1 91 ? 3.625 6.567 -4.000 1.00 98.12 91 SER A N 1
ATOM 746 C CA . SER A 1 91 ? 2.717 5.756 -3.175 1.00 98.12 91 SER A CA 1
ATOM 747 C C . SER A 1 91 ? 1.945 6.620 -2.170 1.00 98.12 91 SER A C 1
ATOM 749 O O . SER A 1 91 ? 0.727 6.494 -2.046 1.00 98.12 91 SER A O 1
ATOM 751 N N . ILE A 1 92 ? 2.641 7.542 -1.498 1.00 98.25 92 ILE A N 1
ATOM 752 C CA . ILE A 1 92 ? 2.066 8.507 -0.554 1.00 98.25 92 ILE A CA 1
ATOM 753 C C . ILE A 1 92 ? 1.105 9.443 -1.275 1.00 98.25 92 ILE A C 1
ATOM 755 O O . ILE A 1 92 ? -0.000 9.675 -0.787 1.00 98.25 92 ILE A O 1
ATOM 759 N N . LYS A 1 93 ? 1.483 9.944 -2.458 1.00 98.25 93 LYS A N 1
ATOM 760 C CA . L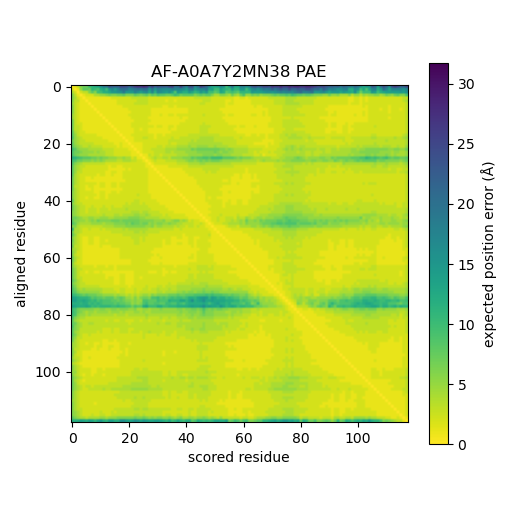YS A 1 93 ? 0.609 10.829 -3.226 1.00 98.25 93 LYS A CA 1
ATOM 761 C C . LYS A 1 93 ? -0.704 10.142 -3.601 1.00 98.25 93 LYS A C 1
ATOM 763 O O . LYS A 1 93 ? -1.775 10.714 -3.421 1.00 98.25 93 LYS A O 1
ATOM 768 N N . MET A 1 94 ? -0.628 8.890 -4.046 1.00 98.50 94 MET A N 1
ATOM 769 C CA . MET A 1 94 ? -1.808 8.085 -4.367 1.00 98.50 94 MET A CA 1
ATOM 770 C C . MET A 1 94 ? -2.695 7.841 -3.138 1.00 98.50 94 MET A C 1
ATOM 772 O O . MET A 1 94 ? -3.919 7.912 -3.251 1.00 98.50 94 MET A O 1
ATOM 776 N N . ALA A 1 95 ? -2.100 7.599 -1.964 1.00 98.50 95 ALA A N 1
ATOM 777 C CA . ALA A 1 95 ? -2.840 7.472 -0.708 1.00 98.50 95 ALA A CA 1
ATOM 778 C C . ALA A 1 95 ? -3.534 8.784 -0.318 1.00 98.50 95 ALA A C 1
ATOM 780 O O . ALA A 1 95 ? -4.721 8.787 0.008 1.00 98.50 95 ALA A O 1
ATOM 781 N N . GLU A 1 96 ? -2.819 9.910 -0.382 1.00 98.44 96 GLU A N 1
ATOM 782 C CA . GLU A 1 96 ? -3.359 11.237 -0.081 1.00 98.44 96 GLU A CA 1
ATOM 783 C C . GLU A 1 96 ? -4.555 11.572 -0.981 1.00 98.44 96 GLU A C 1
ATOM 785 O O . GLU A 1 96 ? -5.598 12.009 -0.478 1.00 98.44 96 GLU A O 1
ATOM 790 N N . ASP A 1 97 ? -4.418 11.343 -2.288 1.00 98.50 97 ASP A N 1
ATOM 791 C CA . ASP A 1 97 ? -5.462 11.619 -3.275 1.00 98.50 97 ASP A CA 1
ATOM 792 C C . ASP A 1 97 ? -6.692 10.741 -3.017 1.00 98.50 97 ASP A C 1
ATOM 794 O O . ASP A 1 97 ? -7.794 11.264 -2.836 1.00 98.50 97 ASP A O 1
ATOM 798 N N . PHE A 1 98 ? -6.506 9.424 -2.868 1.00 98.44 98 PHE A N 1
ATOM 799 C CA . PHE A 1 98 ? -7.592 8.491 -2.563 1.00 98.44 98 PHE A CA 1
ATOM 800 C C . PHE A 1 98 ? -8.346 8.862 -1.276 1.00 98.44 98 PHE A C 1
ATOM 802 O O . PHE A 1 98 ? -9.584 8.862 -1.243 1.00 98.44 98 PHE A O 1
ATOM 809 N N . LEU A 1 99 ? -7.620 9.180 -0.200 1.00 98.06 99 LEU A N 1
ATOM 810 C CA . LEU A 1 99 ? -8.215 9.517 1.094 1.00 98.06 99 LEU A CA 1
ATOM 811 C C . LEU A 1 99 ? -8.965 10.851 1.033 1.00 98.06 99 LEU A C 1
ATOM 813 O O . LEU A 1 99 ? -10.059 10.970 1.592 1.00 98.06 99 LEU A O 1
ATOM 817 N N . SER A 1 100 ? -8.420 11.828 0.309 1.00 97.50 100 SER A N 1
ATOM 818 C CA . SER A 1 100 ? -9.052 13.135 0.106 1.00 97.50 100 SER A CA 1
ATOM 819 C C . SER A 1 100 ? -10.331 13.018 -0.731 1.00 97.50 100 SER A C 1
ATOM 821 O O . SER A 1 100 ? -11.368 13.565 -0.348 1.00 97.50 100 SER A O 1
ATOM 823 N N . GLU A 1 101 ? -10.310 12.242 -1.818 1.00 97.69 101 GLU A N 1
ATOM 824 C CA . GLU A 1 101 ? -11.485 11.962 -2.658 1.00 97.69 101 GLU A CA 1
ATOM 825 C C . GLU A 1 101 ? -12.603 11.254 -1.882 1.00 97.69 101 GLU A C 1
ATOM 827 O O . GLU A 1 101 ? -13.790 11.545 -2.063 1.00 97.69 101 GLU A O 1
ATOM 832 N N . ASN A 1 102 ? -12.232 10.366 -0.958 1.00 96.56 102 ASN A N 1
ATOM 833 C CA . ASN A 1 102 ? -13.172 9.666 -0.087 1.00 96.56 102 ASN A CA 1
ATOM 834 C C . ASN A 1 102 ? -13.580 10.463 1.161 1.00 96.56 102 ASN A C 1
ATOM 836 O O . ASN A 1 102 ? -14.360 9.952 1.967 1.00 96.56 102 ASN A O 1
ATOM 840 N N . LYS A 1 103 ? -13.120 11.716 1.303 1.00 96.00 103 LYS A N 1
ATOM 841 C CA . LYS A 1 103 ? -13.404 12.602 2.447 1.00 96.00 103 LYS A CA 1
ATOM 842 C C . LYS A 1 103 ? -13.026 11.966 3.789 1.00 96.00 103 LYS A C 1
ATOM 844 O O . LYS A 1 103 ? -13.748 12.115 4.777 1.00 96.00 103 LYS A O 1
ATOM 849 N N . TYR A 1 104 ? -11.920 11.226 3.810 1.00 95.81 104 TYR A N 1
ATOM 850 C CA . TYR A 1 104 ? -11.422 10.576 5.014 1.00 95.81 104 TYR A CA 1
ATOM 851 C C . TYR A 1 104 ? -10.968 11.625 6.050 1.00 95.81 104 TYR A C 1
ATOM 853 O O . TYR A 1 104 ? -10.452 12.673 5.652 1.00 95.81 104 TYR A O 1
ATOM 861 N N . PRO A 1 105 ? -11.159 11.400 7.367 1.00 96.44 105 PRO A N 1
ATOM 862 C CA . PRO A 1 105 ? -10.820 12.393 8.386 1.00 96.44 105 PRO A CA 1
ATOM 863 C C . PRO A 1 105 ? -9.350 12.821 8.337 1.00 96.44 105 PRO A C 1
ATOM 865 O O . PRO A 1 105 ? -8.451 11.981 8.379 1.00 96.44 105 PRO A O 1
ATOM 868 N N . GLU A 1 106 ? -9.106 14.133 8.308 1.00 95.62 106 GLU A N 1
ATOM 869 C CA . GLU A 1 106 ? -7.768 14.706 8.098 1.00 95.62 106 GLU A CA 1
ATOM 870 C C . GLU A 1 106 ? -6.743 14.226 9.134 1.00 95.62 106 GLU A C 1
ATOM 872 O O . GLU A 1 106 ? -5.625 13.856 8.791 1.00 95.62 106 GLU A O 1
ATOM 877 N N . ASN A 1 107 ? -7.141 14.154 10.405 1.00 95.38 107 ASN A N 1
ATOM 878 C CA . ASN A 1 107 ? -6.277 13.691 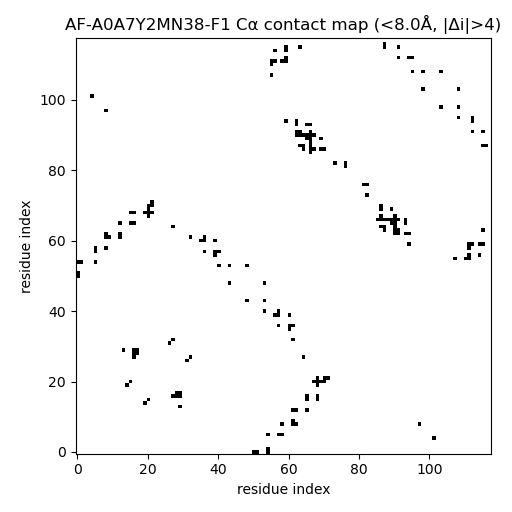11.487 1.00 95.38 107 ASN A CA 1
ATOM 879 C C . ASN A 1 107 ? -5.842 12.227 11.312 1.00 95.38 107 ASN A C 1
ATOM 881 O O . ASN A 1 107 ? -4.723 11.884 11.674 1.00 95.38 107 ASN A O 1
ATOM 885 N N . LYS A 1 108 ? -6.712 11.367 10.767 1.00 96.25 108 LYS A N 1
ATOM 886 C CA . LYS A 1 108 ? -6.370 9.971 10.473 1.00 96.25 108 LYS A CA 1
ATOM 887 C C . LYS A 1 108 ? -5.571 9.851 9.178 1.00 96.25 108 LYS A C 1
ATOM 889 O O . LYS A 1 108 ? -4.664 9.032 9.111 1.00 96.25 108 LYS A O 1
ATOM 894 N N . LYS A 1 109 ? -5.883 10.677 8.171 1.00 96.94 109 LYS A N 1
ATOM 895 C CA . LYS A 1 109 ? -5.124 10.757 6.916 1.00 96.94 109 LYS A CA 1
ATOM 896 C C . LYS A 1 109 ? -3.650 11.037 7.201 1.00 96.94 109 LYS A C 1
ATOM 898 O O . LYS A 1 109 ? -2.808 10.285 6.735 1.00 96.94 109 LYS A O 1
ATOM 903 N N . LEU A 1 110 ? -3.351 12.045 8.023 1.00 97.00 110 LEU A N 1
ATOM 904 C CA . LEU A 1 110 ? -1.973 12.382 8.396 1.00 97.00 110 LEU A CA 1
ATOM 905 C C . LEU A 1 110 ? -1.246 11.204 9.060 1.00 97.00 110 LEU A C 1
ATOM 907 O O . LEU A 1 110 ? -0.152 10.874 8.630 1.00 97.00 110 LEU A O 1
ATOM 911 N N . LYS A 1 111 ? -1.892 10.490 9.996 1.00 97.19 111 LYS A N 1
ATOM 912 C CA . LYS A 1 111 ? -1.307 9.282 10.613 1.00 97.19 111 LYS A CA 1
ATOM 913 C C . LYS A 1 111 ? -0.940 8.203 9.584 1.00 97.19 111 LYS A C 1
ATOM 915 O O . LYS A 1 111 ? 0.078 7.545 9.742 1.00 97.19 111 LYS A O 1
ATOM 920 N N . ILE A 1 112 ? -1.767 8.004 8.553 1.00 97.62 112 ILE A N 1
ATOM 921 C CA . ILE A 1 112 ? -1.490 7.031 7.482 1.00 97.62 112 ILE A CA 1
ATOM 922 C C . ILE A 1 112 ? -0.274 7.473 6.664 1.00 97.62 112 ILE A C 1
ATOM 924 O O . ILE A 1 112 ? 0.608 6.661 6.406 1.00 97.62 112 ILE A O 1
ATOM 928 N N . LEU A 1 113 ? -0.223 8.747 6.262 1.00 97.31 113 LEU A N 1
ATOM 929 C CA . LEU A 1 113 ? 0.885 9.273 5.459 1.00 97.31 113 LEU A CA 1
ATOM 930 C C . LEU A 1 113 ? 2.202 9.266 6.247 1.00 97.31 113 LEU A C 1
ATOM 932 O O . LEU A 1 113 ? 3.229 8.895 5.689 1.00 97.31 113 LEU A O 1
ATOM 936 N N . ASP A 1 114 ? 2.154 9.604 7.537 1.00 96.50 114 ASP A N 1
ATOM 937 C CA . ASP A 1 114 ? 3.305 9.539 8.440 1.00 96.50 114 ASP A CA 1
ATOM 938 C C . ASP A 1 114 ? 3.807 8.094 8.588 1.00 96.50 114 ASP A C 1
ATOM 940 O O . ASP A 1 114 ? 4.998 7.848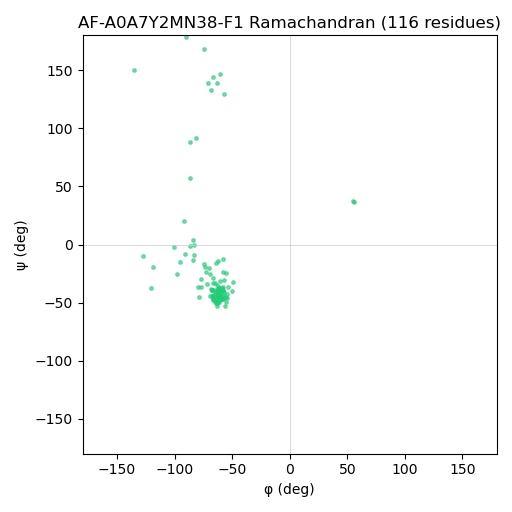 8.436 1.00 96.50 114 ASP A O 1
ATOM 944 N N . LEU A 1 115 ? 2.905 7.122 8.782 1.00 95.94 115 LEU A N 1
ATOM 945 C CA . LEU A 1 115 ? 3.263 5.701 8.878 1.00 95.94 115 LEU A CA 1
ATOM 946 C C . LEU A 1 115 ? 3.933 5.170 7.601 1.00 95.94 115 LEU A C 1
ATOM 948 O O . LEU A 1 115 ? 4.767 4.276 7.669 1.00 95.94 115 LEU A O 1
ATOM 952 N N . MET A 1 116 ? 3.575 5.699 6.430 1.00 95.81 116 MET A N 1
ATOM 953 C CA . MET A 1 116 ? 4.203 5.300 5.167 1.00 95.81 116 MET A CA 1
ATOM 954 C C . MET A 1 116 ? 5.629 5.848 5.008 1.00 95.81 116 MET A C 1
ATOM 956 O O . MET A 1 116 ? 6.368 5.326 4.179 1.00 95.81 116 MET A O 1
ATOM 960 N N . LEU A 1 117 ? 6.011 6.891 5.752 1.00 89.94 117 LEU A N 1
ATOM 961 C CA . LEU A 1 117 ? 7.345 7.500 5.695 1.00 89.94 117 LEU A CA 1
ATOM 962 C C . LEU A 1 117 ? 8.389 6.789 6.575 1.00 89.94 117 LEU A C 1
ATOM 964 O O . LEU A 1 117 ? 9.578 7.088 6.431 1.00 89.94 117 LEU A O 1
ATOM 968 N N . GLU A 1 118 ? 7.960 5.902 7.477 1.00 72.50 118 GLU A N 1
ATOM 969 C CA . GLU A 1 118 ? 8.822 5.114 8.378 1.00 72.50 118 GLU A CA 1
ATOM 970 C C . GLU A 1 118 ? 9.430 3.875 7.698 1.00 72.50 118 GLU A C 1
ATOM 972 O O . GLU A 1 118 ? 10.633 3.614 7.947 1.00 72.50 118 GLU A O 1
#

Radius of gyration: 14.25 Å; Cα contacts (8 Å, |Δi|>4): 103; chains: 1; bounding box: 37×27×37 Å

Sequence (118 aa):
MDSKIIEKAELYATGIISNEFSDRLVYHDVSYQYRVIDALDSISLSENQDDEEKEILLIAGWFIFLGLKHLDEFIRISTINEFLNSRLDFSIKMAEDFLSENKYPENKKLKILDLMLE

pLDDT: mean 94.54, std 6.06, range [57.25, 98.56]

Foldseek 3Di:
DPVVLLVVLLVVLLVCQVPQADPVPPQPHNVNLVVQLVVLLVVCVVVVPDPLVSVLSSSLSSQLQNLNSCVVVCPPPDDPVVVNVSSLVSSLVVLLVSCVVVVHDPVSNVVSSVVSVD